Protein AF-A0A8H7LBR7-F1 (afdb_monomer_lite)

Structure (mmCIF, N/CA/C/O backbone):
data_AF-A0A8H7LBR7-F1
#
_entry.id   AF-A0A8H7LBR7-F1
#
loop_
_atom_site.group_PDB
_atom_site.id
_atom_site.type_symbol
_atom_site.label_atom_id
_atom_site.label_alt_id
_atom_site.label_comp_id
_atom_site.label_asym_id
_atom_site.label_entity_id
_atom_site.label_seq_id
_atom_site.pdbx_PDB_ins_code
_atom_site.Cartn_x
_atom_site.Cartn_y
_atom_site.Cartn_z
_atom_site.occupancy
_atom_site.B_iso_or_equiv
_atom_site.auth_seq_id
_atom_site.auth_comp_id
_atom_site.auth_asym_id
_atom_site.auth_atom_id
_atom_site.pdbx_PDB_model_num
ATOM 1 N N . MET A 1 1 ? 5.554 -12.385 14.084 1.00 47.12 1 MET A N 1
ATOM 2 C CA . MET A 1 1 ? 4.834 -11.132 14.383 1.00 47.12 1 MET A CA 1
ATOM 3 C C . MET A 1 1 ? 3.909 -11.454 15.534 1.00 47.12 1 MET A C 1
ATOM 5 O O . MET A 1 1 ? 3.133 -12.385 15.383 1.00 47.12 1 MET A O 1
ATOM 9 N N . ALA A 1 2 ? 4.073 -10.823 16.697 1.00 46.69 2 ALA A N 1
ATOM 10 C CA . ALA A 1 2 ? 3.089 -10.991 17.763 1.00 46.69 2 ALA A CA 1
ATOM 11 C C . ALA A 1 2 ? 1.742 -10.510 17.209 1.00 46.69 2 ALA A C 1
ATOM 13 O O . ALA A 1 2 ? 1.695 -9.416 16.646 1.00 46.69 2 ALA A O 1
ATOM 14 N N . GLU A 1 3 ? 0.703 -11.341 17.280 1.00 61.62 3 GLU A N 1
ATOM 15 C CA . GLU A 1 3 ? -0.664 -10.948 16.941 1.00 61.62 3 GLU A CA 1
ATOM 16 C C . GLU A 1 3 ? -0.993 -9.685 17.737 1.00 61.62 3 GLU A C 1
ATOM 18 O O . GLU A 1 3 ? -1.134 -9.713 18.959 1.00 61.62 3 GLU A O 1
ATOM 23 N N . ILE A 1 4 ? -1.030 -8.534 17.063 1.00 64.81 4 ILE A N 1
ATOM 24 C CA . ILE A 1 4 ? -1.551 -7.320 17.677 1.00 64.81 4 ILE A CA 1
ATOM 25 C C . ILE A 1 4 ? -3.066 -7.515 17.722 1.00 64.81 4 ILE A C 1
ATOM 27 O O . ILE A 1 4 ? -3.784 -7.136 16.797 1.00 64.81 4 ILE A O 1
ATOM 31 N N . GLU A 1 5 ? -3.549 -8.154 18.783 1.00 74.75 5 GLU A N 1
ATOM 32 C CA . GLU A 1 5 ? -4.973 -8.385 19.018 1.00 74.75 5 GLU A CA 1
ATOM 33 C C . GLU A 1 5 ? -5.664 -7.084 19.443 1.00 74.75 5 GLU A C 1
ATOM 35 O O . GLU A 1 5 ? -5.971 -6.851 20.605 1.00 74.75 5 GL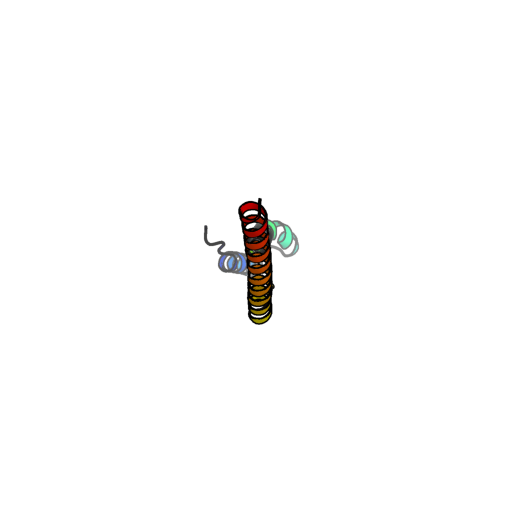U A O 1
ATOM 40 N N . PHE A 1 6 ? -5.908 -6.186 18.491 1.00 85.12 6 PHE A N 1
ATOM 41 C CA . PHE A 1 6 ? -6.549 -4.904 18.788 1.00 85.12 6 PHE A CA 1
ATOM 42 C C . PHE A 1 6 ? -8.029 -5.049 19.169 1.00 85.12 6 PHE A C 1
ATOM 44 O O . PHE A 1 6 ? -8.510 -4.375 20.078 1.00 85.12 6 PHE A O 1
ATOM 51 N N . LEU A 1 7 ? -8.760 -5.915 18.460 1.00 87.88 7 LEU A N 1
ATOM 52 C CA . LEU A 1 7 ? -10.210 -6.042 18.609 1.00 87.88 7 LEU A CA 1
ATOM 53 C C . LEU A 1 7 ? -10.639 -6.573 19.987 1.00 87.88 7 LEU A C 1
ATOM 55 O O . LEU A 1 7 ? -11.520 -5.948 20.579 1.00 87.88 7 LEU A O 1
ATOM 59 N N . PRO A 1 8 ? -10.041 -7.650 20.538 1.00 89.56 8 PRO A N 1
ATOM 60 C CA . PRO A 1 8 ? -10.390 -8.127 21.877 1.00 89.56 8 PRO A CA 1
ATOM 61 C C . PRO A 1 8 ? -10.134 -7.077 22.960 1.00 89.56 8 PRO A C 1
ATOM 63 O O . PRO A 1 8 ? -10.980 -6.863 23.826 1.00 89.56 8 PRO A O 1
ATOM 66 N N . ASP A 1 9 ? -9.011 -6.364 22.875 1.00 87.56 9 ASP A N 1
ATOM 67 C CA . ASP A 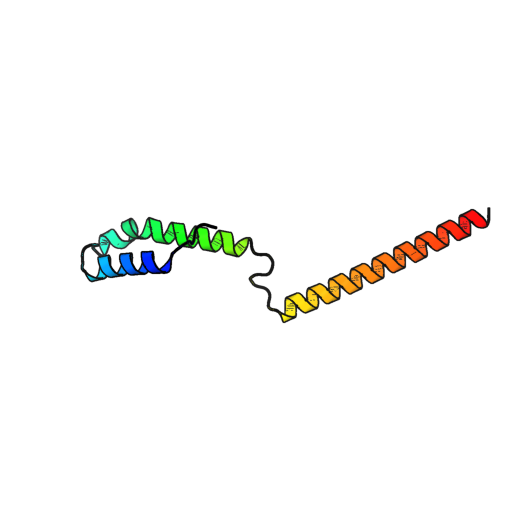1 9 ? -8.667 -5.320 23.840 1.00 87.56 9 ASP A CA 1
ATOM 68 C C . ASP A 1 9 ? -9.597 -4.113 23.757 1.00 87.56 9 ASP A C 1
ATOM 70 O O . ASP A 1 9 ? -10.000 -3.565 24.784 1.00 87.56 9 ASP A O 1
ATOM 74 N N . LEU A 1 10 ? -9.962 -3.702 22.539 1.00 89.44 10 LEU A N 1
ATOM 75 C CA . LEU A 1 10 ? -10.951 -2.651 22.334 1.00 89.44 10 LEU A CA 1
ATOM 76 C C . LEU A 1 10 ? -12.309 -3.079 22.894 1.00 89.44 10 LEU A C 1
ATOM 78 O O . LEU A 1 10 ? -12.960 -2.294 23.576 1.00 89.44 10 LEU A O 1
ATOM 82 N N . PHE A 1 11 ? -12.722 -4.321 22.642 1.00 91.00 11 PHE A N 1
ATOM 83 C CA . PHE A 1 11 ? -13.982 -4.854 23.144 1.00 91.00 11 PHE A CA 1
ATOM 84 C C . PHE A 1 11 ? -14.012 -4.886 24.676 1.00 91.00 11 PHE A C 1
ATOM 86 O O . PHE A 1 11 ? -14.946 -4.363 25.281 1.00 91.00 11 PHE A O 1
ATOM 93 N N . ALA A 1 12 ? -12.961 -5.408 25.311 1.00 90.06 12 ALA A N 1
ATOM 94 C CA . ALA A 1 12 ? -12.830 -5.412 26.764 1.00 90.06 12 ALA A CA 1
ATOM 95 C C . ALA A 1 12 ? -12.849 -3.987 27.337 1.00 90.06 12 ALA A C 1
ATOM 97 O O . ALA A 1 12 ? -13.509 -3.724 28.340 1.00 90.06 12 ALA A O 1
ATOM 98 N N . PHE A 1 13 ? -12.168 -3.041 26.690 1.00 90.25 13 PHE A N 1
ATOM 99 C CA . PHE A 1 13 ? -12.189 -1.639 27.094 1.00 90.25 13 PHE A CA 1
ATOM 100 C C . PHE A 1 13 ? -13.596 -1.030 27.007 1.00 90.25 13 PHE A C 1
ATOM 102 O O . PHE A 1 13 ? -14.042 -0.400 27.966 1.00 90.25 13 PHE A O 1
ATOM 109 N N . LEU A 1 14 ? -14.320 -1.264 25.909 1.00 90.62 14 LEU A N 1
ATOM 110 C CA . LEU A 1 14 ? -15.693 -0.786 25.732 1.00 90.62 14 LEU A CA 1
ATOM 111 C C . LEU A 1 14 ? -16.648 -1.386 26.770 1.00 90.62 14 LEU A C 1
ATOM 113 O O . LEU A 1 14 ? -17.437 -0.643 27.346 1.00 90.62 14 LEU A O 1
ATOM 117 N N . GLN A 1 15 ? -16.526 -2.679 27.085 1.00 93.12 15 GLN A N 1
ATOM 118 C CA . GLN A 1 15 ? -17.337 -3.309 28.132 1.00 93.12 15 GLN A CA 1
ATOM 119 C C . GLN A 1 15 ? -17.099 -2.691 29.512 1.00 93.12 15 GLN A C 1
ATOM 121 O O . GLN A 1 15 ? -18.039 -2.485 30.272 1.00 93.12 15 GLN A O 1
ATOM 126 N N . ARG A 1 16 ? -15.852 -2.344 29.845 1.00 91.38 16 ARG A N 1
ATOM 127 C CA . ARG A 1 16 ? -15.529 -1.687 31.123 1.00 91.38 16 ARG A CA 1
ATOM 128 C C . ARG A 1 16 ? -16.104 -0.272 31.213 1.00 91.38 16 ARG A C 1
ATOM 130 O O . ARG A 1 16 ? -16.456 0.180 32.301 1.00 91.38 16 ARG A O 1
ATOM 137 N N . VAL A 1 17 ? -16.219 0.422 30.083 1.00 90.12 17 VAL A N 1
ATOM 138 C CA . VAL A 1 17 ? -16.905 1.721 29.999 1.00 90.12 17 VAL A CA 1
ATOM 139 C C . VAL A 1 17 ? -18.418 1.539 30.139 1.00 90.12 17 VAL A C 1
ATOM 141 O O . VAL A 1 17 ? -19.039 2.236 30.936 1.00 90.12 17 VAL A O 1
ATOM 144 N N . GLU A 1 18 ? -19.003 0.580 29.420 1.00 90.94 18 GLU A N 1
ATOM 145 C CA . GLU A 1 18 ? -20.439 0.269 29.461 1.00 90.94 18 GLU A CA 1
ATOM 146 C C . GLU A 1 18 ? -20.903 -0.146 30.865 1.00 90.94 18 GLU A C 1
ATOM 148 O O . GLU A 1 18 ? -21.911 0.352 31.362 1.00 90.94 18 GLU A O 1
ATOM 153 N N . ASN A 1 19 ? -20.117 -0.979 31.550 1.00 93.62 19 ASN A N 1
ATOM 154 C CA . ASN A 1 19 ? -20.394 -1.438 32.912 1.00 93.62 19 ASN A CA 1
ATOM 155 C C . ASN A 1 19 ? -20.114 -0.371 33.990 1.00 93.62 19 ASN A C 1
ATOM 157 O O . ASN A 1 19 ? -20.330 -0.621 35.176 1.00 93.62 19 ASN A O 1
ATOM 161 N N . GLY A 1 20 ? -19.617 0.812 33.609 1.00 89.38 20 GLY A N 1
ATOM 162 C CA . GLY A 1 20 ? -19.333 1.918 34.526 1.00 89.38 20 GLY A CA 1
ATOM 163 C C . GLY A 1 20 ? -18.072 1.747 35.381 1.00 89.38 20 GLY A C 1
ATOM 164 O O . GLY A 1 20 ? -17.849 2.547 36.291 1.00 89.38 20 GLY A O 1
ATOM 165 N N . GLU A 1 21 ? -17.227 0.748 35.097 1.00 90.94 21 GLU A N 1
ATOM 166 C CA . GLU A 1 21 ? -15.916 0.594 35.747 1.00 90.94 21 GLU A CA 1
ATOM 167 C C . GLU A 1 21 ? -14.970 1.740 35.384 1.00 90.94 21 GLU A C 1
ATOM 169 O O . GLU A 1 21 ? -14.133 2.153 36.187 1.00 90.94 21 GLU A O 1
ATOM 174 N N . ILE A 1 22 ? -15.106 2.254 34.161 1.00 89.19 22 ILE A N 1
ATOM 175 C CA . ILE A 1 22 ? -14.402 3.435 33.678 1.00 89.19 22 ILE A CA 1
ATOM 176 C C . ILE A 1 22 ? -15.410 4.572 33.597 1.00 89.19 22 ILE A C 1
ATOM 178 O O . ILE A 1 22 ? -16.352 4.540 32.804 1.00 89.19 22 ILE A O 1
ATOM 182 N N . LYS A 1 23 ? -15.196 5.609 34.406 1.00 87.88 23 LYS A N 1
ATOM 183 C CA . LYS A 1 23 ? -15.987 6.835 34.309 1.00 87.88 23 LYS A CA 1
ATOM 184 C C . LYS A 1 23 ? -15.655 7.554 33.007 1.00 87.88 23 LYS A C 1
ATOM 186 O O . LYS A 1 23 ? -14.505 7.572 32.577 1.00 87.88 23 LYS A O 1
ATOM 191 N N . SER A 1 24 ? -16.642 8.226 32.426 1.00 79.00 24 SER A N 1
ATOM 192 C CA . SER A 1 24 ? -16.478 9.013 31.195 1.00 79.00 24 SER A CA 1
ATOM 193 C C . SER A 1 24 ? -15.338 10.037 31.278 1.00 79.00 24 SER A C 1
ATOM 195 O O . SER A 1 24 ? -14.603 10.212 30.314 1.00 79.00 24 SER A O 1
ATOM 197 N N . GLN A 1 25 ? -15.140 10.656 32.446 1.00 85.69 25 GLN A N 1
ATOM 198 C CA . GLN A 1 25 ? -14.038 11.593 32.706 1.00 85.69 25 GLN A CA 1
ATOM 199 C C . GLN A 1 25 ? -12.638 10.943 32.663 1.00 85.69 25 GLN A C 1
ATOM 201 O O . GLN A 1 25 ? -11.656 11.628 32.401 1.00 85.69 25 GLN A O 1
ATOM 206 N N . ASP A 1 26 ? -12.548 9.633 32.912 1.00 85.50 26 ASP A N 1
ATOM 207 C CA . ASP A 1 26 ? -11.297 8.868 32.990 1.00 85.50 26 ASP A CA 1
ATOM 208 C C . ASP A 1 26 ? -11.049 8.031 31.721 1.00 85.50 26 ASP A C 1
ATOM 210 O O . ASP A 1 26 ? -10.014 7.373 31.593 1.00 85.50 26 ASP A O 1
ATOM 214 N N . PHE A 1 27 ? -11.975 8.073 30.755 1.00 86.31 27 PHE A N 1
ATOM 215 C CA . PHE A 1 27 ? -11.909 7.329 29.496 1.00 86.31 27 PHE A CA 1
ATOM 216 C C . PHE A 1 27 ? -10.576 7.538 28.772 1.00 86.31 27 PHE A C 1
ATOM 218 O O . PHE A 1 27 ? -9.908 6.574 28.399 1.00 86.31 27 PHE A O 1
ATOM 225 N N . ASP A 1 28 ? -10.154 8.796 28.636 1.00 85.38 28 ASP A N 1
ATOM 226 C CA . ASP A 1 28 ? -8.919 9.155 27.942 1.00 85.38 28 ASP A CA 1
ATOM 227 C C . ASP A 1 28 ? -7.682 8.552 28.621 1.00 85.38 28 ASP A C 1
ATOM 229 O O . ASP A 1 28 ? -6.792 8.029 27.941 1.00 85.38 28 ASP A O 1
ATOM 233 N N . ASN A 1 29 ? -7.647 8.538 29.955 1.00 86.75 29 ASN A N 1
ATOM 234 C CA . ASN A 1 29 ? -6.543 7.956 30.721 1.00 86.75 29 ASN A CA 1
ATOM 235 C C . ASN A 1 29 ? -6.418 6.450 30.455 1.00 86.75 29 ASN A C 1
ATOM 237 O O . ASN A 1 29 ? -5.314 5.923 30.310 1.00 86.75 29 ASN A O 1
ATOM 241 N N . HIS A 1 30 ? -7.552 5.761 30.328 1.00 85.25 30 HIS A N 1
ATOM 242 C CA . HIS A 1 30 ? -7.589 4.323 30.081 1.00 85.25 30 HIS A CA 1
ATOM 243 C C . HIS A 1 30 ? -7.457 3.941 28.594 1.00 85.25 30 HIS A C 1
ATOM 245 O O . HIS A 1 30 ? -7.039 2.825 28.293 1.00 85.25 30 HIS A O 1
ATOM 251 N N . ALA A 1 31 ? -7.708 4.865 27.662 1.00 88.31 31 ALA A N 1
ATOM 252 C CA . ALA A 1 31 ? -7.553 4.651 26.219 1.00 88.31 31 ALA A CA 1
ATOM 253 C C . ALA A 1 31 ? -6.090 4.720 25.725 1.00 88.31 31 ALA A C 1
ATOM 255 O O . ALA A 1 31 ? -5.823 4.527 24.536 1.00 88.31 31 ALA A O 1
ATOM 256 N N . GLY A 1 32 ? -5.118 5.020 26.596 1.00 88.56 32 GLY A N 1
ATOM 257 C CA . GLY A 1 32 ? -3.704 5.165 26.220 1.00 88.56 32 GLY A CA 1
ATOM 258 C C . GLY A 1 32 ? -3.104 3.919 25.552 1.00 88.56 32 GLY A C 1
ATOM 259 O O . GLY A 1 32 ? -2.424 4.031 24.532 1.00 88.56 32 GLY A O 1
ATOM 260 N N . SER A 1 33 ? -3.408 2.726 26.069 1.00 85.31 33 SER A N 1
ATOM 261 C CA . SER A 1 33 ? -2.923 1.455 25.508 1.00 85.31 33 SER A CA 1
ATOM 262 C C . SER A 1 33 ? -3.514 1.160 24.123 1.00 85.31 33 SER A C 1
ATOM 264 O O . SER A 1 33 ? -2.791 0.736 23.223 1.00 85.31 33 SER A O 1
ATOM 266 N N . ILE A 1 34 ? -4.805 1.446 23.932 1.00 89.94 34 ILE A N 1
ATOM 267 C CA . ILE A 1 34 ? -5.525 1.320 22.656 1.00 89.94 34 ILE A CA 1
ATOM 268 C C . ILE A 1 34 ? -4.912 2.259 21.610 1.00 89.94 34 ILE A C 1
ATOM 270 O O . ILE A 1 34 ? -4.612 1.837 20.492 1.00 89.94 34 ILE A O 1
ATOM 274 N N . ARG A 1 35 ? -4.645 3.517 21.987 1.00 90.00 35 ARG A N 1
ATOM 275 C CA . ARG A 1 35 ? -3.984 4.505 21.118 1.00 90.00 35 ARG A CA 1
ATOM 276 C C . ARG A 1 35 ? -2.580 4.069 20.710 1.00 90.00 35 ARG A C 1
ATOM 278 O O . ARG A 1 35 ? -2.229 4.192 19.537 1.00 90.00 35 ARG A O 1
ATOM 285 N N . LEU A 1 36 ? -1.798 3.535 21.648 1.00 89.56 36 LEU A N 1
ATOM 286 C CA . LEU A 1 36 ? -0.460 3.028 21.354 1.00 89.56 36 LEU A CA 1
ATOM 287 C C . LEU A 1 36 ? -0.523 1.876 20.343 1.00 89.56 36 LEU A C 1
ATOM 289 O O . LEU A 1 36 ? 0.169 1.930 19.331 1.00 89.56 36 LEU A O 1
ATOM 293 N N . LYS A 1 37 ? -1.411 0.897 20.558 1.00 88.69 37 LYS A N 1
ATOM 294 C CA . LYS A 1 37 ? -1.608 -0.236 19.637 1.00 88.69 37 LYS A CA 1
ATOM 295 C C . LYS A 1 37 ? -2.021 0.215 18.234 1.00 88.69 37 LYS A C 1
ATOM 297 O O . LYS A 1 37 ? -1.455 -0.275 17.261 1.00 88.69 37 LYS A O 1
ATOM 302 N N . LEU A 1 38 ? -2.936 1.182 18.115 1.00 89.88 38 LEU A N 1
ATOM 303 C CA . LEU A 1 38 ? -3.324 1.766 16.822 1.00 89.88 38 LEU A CA 1
ATOM 304 C C . LEU A 1 38 ? -2.163 2.475 16.124 1.00 89.88 38 LEU A C 1
ATOM 306 O O . LEU A 1 38 ? -1.975 2.306 14.922 1.00 89.88 38 LEU A O 1
ATOM 310 N N . SER A 1 39 ? -1.387 3.261 16.870 1.00 90.38 39 SER A N 1
ATOM 311 C CA . SER A 1 39 ? -0.214 3.952 16.329 1.00 90.38 39 SER A CA 1
ATOM 312 C C . SER A 1 39 ? 0.811 2.948 15.803 1.00 90.38 39 SER A C 1
ATOM 314 O O . SER A 1 39 ? 1.283 3.069 14.674 1.00 90.38 39 SER A O 1
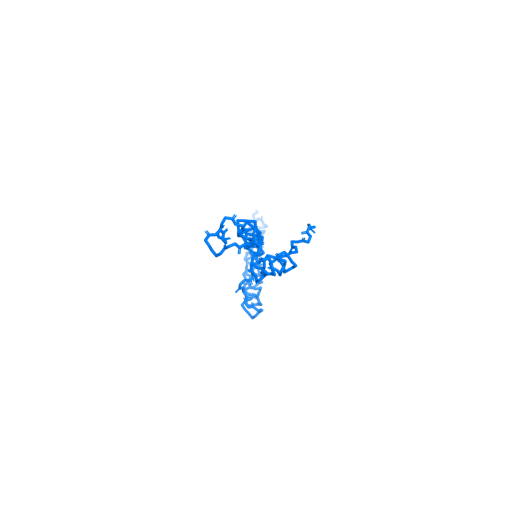ATOM 316 N N . THR A 1 40 ? 1.083 1.895 16.577 1.00 89.81 40 THR A N 1
ATOM 317 C CA . THR A 1 40 ? 1.963 0.799 16.174 1.00 89.81 40 THR A CA 1
ATOM 318 C C . THR A 1 40 ? 1.441 0.085 14.929 1.00 89.81 40 THR A C 1
ATOM 320 O O . THR A 1 40 ? 2.210 -0.099 13.992 1.00 89.81 40 THR A O 1
ATOM 323 N N . LEU A 1 41 ? 0.155 -0.274 14.865 1.00 88.38 41 LEU A N 1
ATOM 324 C CA . LEU A 1 41 ? -0.447 -0.894 13.676 1.00 88.38 41 LEU A CA 1
ATOM 325 C C . LEU A 1 41 ? -0.295 -0.014 12.438 1.00 88.38 41 LEU A C 1
ATOM 327 O O . LEU A 1 41 ? 0.140 -0.488 11.394 1.00 88.38 41 LEU A O 1
ATOM 331 N N . ARG A 1 42 ? -0.608 1.277 12.563 1.00 88.06 42 ARG A N 1
ATOM 332 C CA . ARG A 1 42 ? -0.466 2.234 11.467 1.00 88.06 42 ARG A CA 1
ATOM 333 C C . ARG A 1 42 ? 0.977 2.314 10.971 1.00 88.06 42 ARG A C 1
ATOM 335 O O . ARG A 1 42 ? 1.171 2.326 9.762 1.00 88.06 42 ARG A O 1
ATOM 342 N N . LEU A 1 43 ? 1.959 2.354 11.872 1.00 89.50 43 LEU A N 1
ATOM 343 C CA . LEU A 1 43 ? 3.376 2.357 11.497 1.00 89.50 43 LEU A CA 1
ATOM 344 C C . LEU A 1 43 ? 3.744 1.103 10.695 1.00 89.50 43 LEU A C 1
ATOM 346 O O . LEU A 1 43 ? 4.300 1.229 9.613 1.00 89.50 43 LEU A O 1
ATOM 350 N N . HIS A 1 44 ? 3.351 -0.085 11.161 1.00 87.50 44 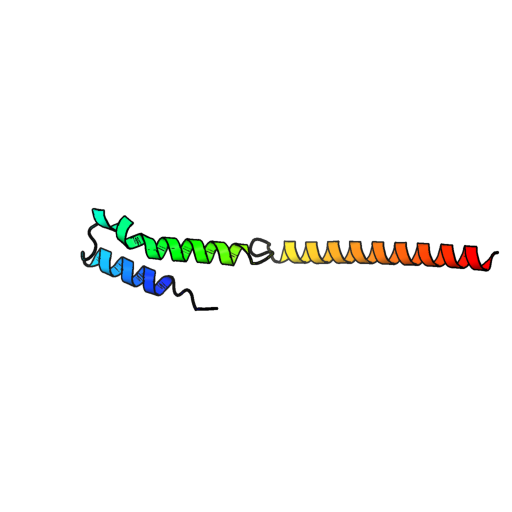HIS A N 1
ATOM 351 C CA . HIS A 1 44 ? 3.637 -1.335 10.446 1.00 87.50 44 HIS A CA 1
ATOM 352 C C . HIS A 1 44 ? 2.942 -1.400 9.081 1.00 87.50 44 HIS A C 1
ATOM 354 O O . HIS A 1 44 ? 3.529 -1.864 8.111 1.00 87.50 44 HIS A O 1
ATOM 360 N N . LEU A 1 45 ? 1.701 -0.915 8.976 1.00 86.62 45 LEU A N 1
ATOM 361 C CA . LEU A 1 45 ? 0.998 -0.853 7.693 1.00 86.62 45 LEU A CA 1
ATOM 362 C C . LEU A 1 45 ? 1.706 0.089 6.712 1.00 86.62 45 LEU A C 1
ATOM 364 O O . LEU A 1 45 ? 1.766 -0.212 5.528 1.00 86.62 45 LEU A O 1
ATOM 368 N N . GLN A 1 46 ? 2.283 1.194 7.190 1.00 87.00 46 GLN A N 1
ATOM 369 C CA . GLN A 1 46 ? 3.049 2.121 6.350 1.00 87.00 46 GLN A CA 1
ATOM 370 C C . GLN A 1 46 ? 4.370 1.535 5.829 1.00 87.00 46 GLN A C 1
ATOM 372 O O . GLN A 1 46 ? 4.875 2.018 4.819 1.00 87.00 46 GLN A O 1
ATOM 377 N N . GLU A 1 47 ? 4.925 0.512 6.482 1.00 88.69 47 GLU A N 1
ATOM 378 C CA . GLU A 1 47 ? 6.124 -0.197 6.008 1.00 88.69 47 GLU A CA 1
ATOM 379 C C . GLU A 1 47 ? 5.829 -1.148 4.839 1.00 88.69 47 GLU A C 1
ATOM 381 O O . GLU A 1 47 ? 6.749 -1.584 4.144 1.00 88.69 47 GLU A O 1
ATOM 3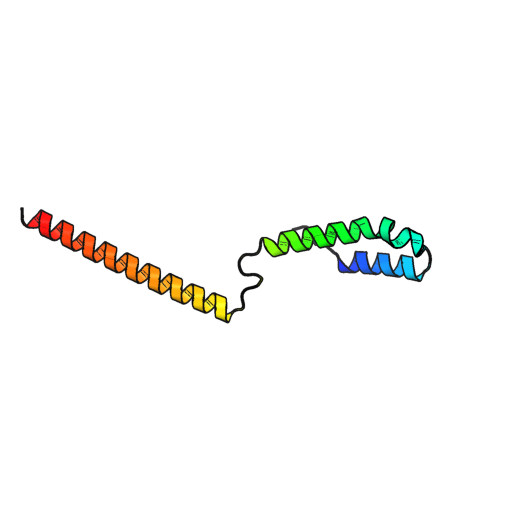86 N N . VAL A 1 48 ? 4.557 -1.471 4.594 1.00 88.44 48 VAL A N 1
ATOM 387 C CA . VAL A 1 48 ? 4.156 -2.324 3.476 1.00 88.44 48 VAL A CA 1
ATOM 388 C C . VAL A 1 48 ? 4.154 -1.493 2.192 1.00 88.44 48 VAL A C 1
ATOM 390 O O . VAL A 1 48 ? 3.246 -0.697 1.940 1.00 88.44 48 VAL A O 1
ATOM 393 N N . ASP A 1 49 ? 5.185 -1.689 1.365 1.00 86.69 49 ASP A N 1
ATOM 394 C CA . ASP A 1 49 ? 5.285 -1.041 0.054 1.00 86.69 49 ASP A CA 1
ATOM 395 C C . ASP A 1 49 ? 4.049 -1.340 -0.800 1.00 86.69 49 ASP A C 1
ATOM 397 O O . ASP A 1 49 ? 3.650 -2.493 -0.972 1.00 86.69 49 ASP A O 1
ATOM 401 N N . GLY A 1 50 ? 3.457 -0.284 -1.351 1.00 86.62 50 GLY A N 1
ATOM 402 C CA . GLY A 1 50 ? 2.279 -0.394 -2.199 1.00 86.62 50 GLY A CA 1
ATOM 403 C C . GLY A 1 50 ? 0.978 -0.739 -1.472 1.00 86.62 50 GLY A C 1
ATOM 404 O O . GLY A 1 50 ? 0.003 -1.051 -2.141 1.00 86.62 50 GLY A O 1
ATOM 405 N N . ILE A 1 51 ? 0.894 -0.654 -0.135 1.00 87.62 51 ILE A N 1
ATOM 406 C CA . ILE A 1 51 ? -0.360 -0.965 0.587 1.00 87.62 51 ILE A CA 1
ATOM 407 C C . ILE A 1 51 ? -1.545 -0.067 0.195 1.00 87.62 51 ILE A C 1
ATOM 409 O O . ILE A 1 51 ? -2.701 -0.447 0.367 1.00 87.62 51 ILE A O 1
ATOM 413 N N . CYS A 1 52 ? -1.252 1.127 -0.319 1.00 88.06 52 CYS A N 1
ATOM 414 C CA . CYS A 1 52 ? -2.244 2.067 -0.834 1.00 88.06 52 CYS A CA 1
ATOM 415 C C . CYS A 1 52 ? -2.385 2.016 -2.363 1.00 88.06 52 CYS A C 1
ATOM 417 O O . CYS A 1 52 ? -3.182 2.778 -2.902 1.00 88.06 52 CYS A O 1
ATOM 419 N N . GLU A 1 53 ? -1.594 1.195 -3.057 1.00 91.94 53 GLU A N 1
ATOM 420 C CA . GLU A 1 53 ? -1.695 1.022 -4.506 1.00 91.94 53 GLU A CA 1
ATOM 421 C C . GLU A 1 53 ? -2.832 0.035 -4.805 1.00 91.94 53 GLU A C 1
ATOM 423 O O . GLU A 1 53 ? -2.976 -1.007 -4.159 1.00 91.94 53 GLU A O 1
ATOM 428 N N . THR A 1 54 ? -3.650 0.356 -5.801 1.00 94.69 54 THR A N 1
ATOM 429 C CA . THR A 1 54 ? -4.572 -0.612 -6.403 1.00 94.69 54 THR A CA 1
ATOM 430 C C . THR A 1 54 ? -3.793 -1.687 -7.163 1.00 94.69 54 THR A C 1
ATOM 432 O O . THR A 1 54 ? -2.621 -1.515 -7.517 1.00 94.69 54 THR A O 1
ATOM 435 N N . VAL A 1 55 ? -4.449 -2.815 -7.441 1.00 94.25 55 VAL A N 1
ATOM 436 C CA . VAL A 1 55 ? -3.837 -3.898 -8.225 1.00 94.25 55 VAL A CA 1
ATOM 437 C C . VAL A 1 55 ? -3.467 -3.388 -9.619 1.00 94.25 55 VAL A C 1
ATOM 439 O O . VAL A 1 55 ? -2.357 -3.630 -10.089 1.00 94.25 55 VAL A O 1
ATOM 442 N N . GLU A 1 56 ? -4.347 -2.609 -10.241 1.00 97.12 56 GLU A N 1
ATOM 443 C CA . GLU A 1 56 ? -4.169 -2.043 -11.575 1.00 97.12 56 GLU A CA 1
ATOM 444 C C . GLU A 1 56 ? -2.979 -1.071 -11.640 1.00 97.12 56 GLU A C 1
ATOM 446 O O . GLU A 1 56 ? -2.177 -1.133 -12.575 1.00 97.12 56 GLU A O 1
ATOM 451 N N . GLU A 1 57 ? -2.816 -0.204 -10.634 1.00 96.25 57 GLU A N 1
ATOM 452 C CA . GLU A 1 57 ? -1.657 0.694 -10.526 1.00 96.25 57 GLU A CA 1
ATOM 453 C C . GLU A 1 57 ? -0.349 -0.091 -10.379 1.00 96.25 57 GLU A C 1
ATOM 455 O O . GLU A 1 57 ? 0.660 0.245 -11.012 1.00 96.25 57 GLU A O 1
ATOM 460 N N . ARG A 1 58 ? -0.355 -1.166 -9.580 1.00 94.56 58 ARG A N 1
ATOM 461 C CA . ARG A 1 58 ? 0.820 -2.026 -9.395 1.00 94.56 58 ARG A CA 1
ATOM 462 C C . ARG A 1 58 ? 1.188 -2.745 -10.690 1.00 94.56 58 ARG A C 1
ATOM 464 O O . ARG A 1 58 ? 2.367 -2.786 -11.045 1.00 94.56 58 ARG A O 1
ATOM 471 N N . GLU A 1 59 ? 0.206 -3.276 -11.412 1.00 96.88 59 GLU A N 1
ATOM 472 C CA . GLU A 1 59 ? 0.416 -3.911 -12.714 1.00 96.88 59 GLU A CA 1
ATOM 473 C C . GLU A 1 59 ? 1.011 -2.940 -13.737 1.00 96.88 59 GLU A C 1
ATOM 475 O O . GLU A 1 59 ? 1.963 -3.287 -14.440 1.00 96.88 59 GLU A O 1
ATOM 480 N N . GLU A 1 60 ? 0.504 -1.709 -13.802 1.00 97.19 60 GLU A N 1
ATOM 481 C CA . GLU A 1 60 ? 1.024 -0.690 -14.715 1.00 97.19 60 GLU A CA 1
ATOM 482 C C . GLU A 1 60 ? 2.468 -0.296 -14.383 1.00 97.19 60 GLU A C 1
ATOM 484 O O . GLU A 1 60 ? 3.314 -0.159 -15.273 1.00 97.19 60 GLU A O 1
ATOM 489 N N . LYS A 1 61 ? 2.790 -0.190 -13.091 1.00 95.94 61 LYS A N 1
ATOM 490 C CA . LYS A 1 61 ? 4.155 0.060 -12.617 1.00 95.94 61 LYS A CA 1
ATOM 491 C C . LYS A 1 61 ? 5.100 -1.074 -13.011 1.00 95.94 61 LYS A C 1
ATOM 493 O O . LYS A 1 61 ? 6.212 -0.805 -13.465 1.00 95.94 61 LYS A O 1
ATOM 498 N N . ILE A 1 62 ? 4.660 -2.328 -12.886 1.00 96.38 62 ILE A N 1
ATOM 499 C CA . ILE A 1 62 ? 5.425 -3.506 -13.325 1.00 96.38 62 ILE A CA 1
ATOM 500 C C . ILE A 1 62 ? 5.686 -3.443 -14.833 1.00 96.38 62 ILE A C 1
ATOM 502 O O . ILE A 1 62 ? 6.838 -3.589 -15.245 1.00 96.38 62 ILE A O 1
ATOM 506 N N . ARG A 1 63 ? 4.656 -3.170 -15.646 1.00 98.06 63 ARG A N 1
ATOM 507 C CA . ARG A 1 63 ? 4.799 -3.021 -17.106 1.00 98.06 63 ARG A CA 1
ATOM 508 C C . ARG A 1 63 ? 5.810 -1.932 -17.460 1.00 98.06 63 ARG A C 1
ATOM 510 O O . ARG A 1 63 ? 6.771 -2.191 -18.176 1.00 98.06 63 ARG A O 1
ATOM 517 N N . THR A 1 64 ? 5.664 -0.750 -16.865 1.00 97.56 64 THR A N 1
ATOM 518 C CA . THR A 1 64 ? 6.561 0.392 -17.100 1.00 97.56 64 THR A CA 1
ATOM 519 C C . THR A 1 64 ? 8.014 0.077 -16.734 1.00 97.56 64 THR A C 1
ATOM 521 O O . THR A 1 64 ? 8.943 0.461 -17.452 1.00 97.56 64 THR A O 1
ATOM 524 N N . LEU A 1 65 ? 8.235 -0.620 -15.615 1.00 97.38 65 LEU A N 1
ATOM 525 C CA . LEU A 1 65 ? 9.571 -1.032 -15.183 1.00 97.38 65 LEU A CA 1
ATOM 526 C C . LEU A 1 65 ? 10.182 -2.071 -16.128 1.00 97.38 65 LEU A C 1
ATOM 528 O O . LEU A 1 65 ? 11.372 -1.970 -16.431 1.00 97.38 65 LEU A O 1
ATOM 532 N N . SER A 1 66 ? 9.383 -3.024 -16.614 1.00 98.00 66 SER A N 1
ATOM 533 C CA . SER A 1 66 ? 9.819 -4.004 -17.614 1.00 98.00 66 SER A CA 1
ATOM 534 C C . SER A 1 66 ? 10.270 -3.308 -18.896 1.00 98.00 66 SER A C 1
ATOM 536 O O . SER A 1 66 ? 11.420 -3.465 -19.300 1.00 98.00 66 SER A O 1
ATOM 538 N N . ASP A 1 67 ? 9.432 -2.433 -19.453 1.00 98.06 67 ASP A N 1
ATOM 539 C CA . ASP A 1 67 ? 9.740 -1.689 -20.678 1.00 98.06 67 ASP A CA 1
ATOM 540 C C . ASP A 1 67 ? 11.005 -0.829 -20.528 1.00 98.06 67 ASP A C 1
ATOM 542 O O . ASP A 1 67 ? 11.837 -0.732 -21.437 1.00 98.06 67 ASP A O 1
ATOM 546 N N . CYS A 1 68 ? 11.177 -0.189 -19.367 1.00 97.81 68 CYS A N 1
ATOM 547 C CA . CYS A 1 68 ? 12.382 0.580 -19.060 1.00 97.81 68 CYS A CA 1
ATOM 548 C C . CYS A 1 68 ? 13.635 -0.299 -19.023 1.00 97.81 68 CYS A C 1
ATOM 550 O O . CYS A 1 68 ? 14.680 0.104 -19.544 1.00 97.81 68 CYS A O 1
ATOM 552 N N . ASN A 1 69 ? 13.548 -1.475 -18.401 1.00 98.12 69 ASN A N 1
ATOM 553 C CA . ASN A 1 69 ? 14.658 -2.417 -18.338 1.00 98.12 69 ASN A CA 1
ATOM 554 C C . ASN A 1 69 ? 15.022 -2.932 -19.728 1.00 98.12 69 ASN A C 1
ATOM 556 O O . ASN A 1 69 ? 16.198 -2.885 -20.089 1.00 98.12 69 ASN A O 1
ATOM 560 N N . ASP A 1 70 ? 14.035 -3.314 -20.533 1.00 98.12 70 ASP A N 1
ATOM 561 C CA . ASP A 1 70 ? 14.253 -3.823 -21.886 1.00 98.12 70 ASP A CA 1
ATOM 562 C C . ASP A 1 70 ? 14.954 -2.783 -22.769 1.00 98.12 70 ASP A C 1
ATOM 564 O O . ASP A 1 70 ? 15.949 -3.084 -23.434 1.00 98.12 70 ASP A O 1
ATOM 568 N N . ARG A 1 71 ? 14.527 -1.515 -22.697 1.00 97.81 71 ARG A N 1
ATOM 569 C CA . ARG A 1 71 ? 15.193 -0.405 -23.403 1.00 97.81 71 ARG A CA 1
ATOM 570 C C . ARG A 1 71 ? 16.637 -0.207 -22.954 1.00 97.81 71 ARG A C 1
ATOM 572 O O . ARG A 1 71 ? 17.517 -0.008 -23.791 1.00 97.81 71 ARG A O 1
ATOM 579 N N . ARG A 1 72 ? 16.897 -0.253 -21.644 1.00 97.94 72 ARG A N 1
ATOM 580 C CA . ARG A 1 72 ? 18.255 -0.102 -21.092 1.00 97.94 72 ARG A CA 1
ATOM 581 C C . ARG A 1 72 ? 19.161 -1.248 -21.524 1.00 97.94 72 ARG A C 1
ATOM 583 O O . ARG A 1 72 ? 20.298 -1.000 -21.912 1.00 97.94 72 ARG A O 1
ATOM 590 N N . VAL A 1 73 ? 18.657 -2.478 -21.493 1.00 98.00 73 VAL A N 1
ATOM 591 C CA . VAL A 1 73 ? 19.392 -3.664 -21.944 1.00 98.00 73 VAL A CA 1
ATOM 592 C C . VAL A 1 73 ? 19.702 -3.567 -23.436 1.00 98.00 73 VAL A C 1
ATOM 594 O O . VAL A 1 73 ? 20.854 -3.763 -23.818 1.00 98.00 73 VAL A O 1
ATOM 597 N N . SER A 1 74 ? 18.721 -3.199 -24.268 1.00 97.81 74 SER A N 1
ATOM 598 C CA . SER A 1 74 ? 18.935 -2.990 -25.706 1.00 97.81 74 SER A CA 1
ATOM 599 C C . SER A 1 74 ? 20.034 -1.963 -25.961 1.00 97.81 74 SER A C 1
ATOM 601 O O . SER A 1 74 ? 20.997 -2.260 -26.659 1.00 97.81 74 SER A O 1
ATOM 603 N N . PHE A 1 75 ? 19.953 -0.794 -25.319 1.00 98.00 75 PHE A N 1
ATOM 604 C CA . PHE A 1 75 ? 20.958 0.257 -25.460 1.00 98.00 75 PHE A CA 1
ATOM 605 C C . PHE A 1 75 ? 22.367 -0.217 -25.075 1.00 98.00 75 PHE A C 1
ATOM 607 O O . PHE A 1 75 ? 23.333 0.058 -25.787 1.00 98.00 75 PHE A O 1
ATOM 614 N N . LEU A 1 76 ? 22.502 -0.935 -23.955 1.00 97.94 76 LEU A N 1
ATOM 615 C CA . LEU A 1 76 ? 23.796 -1.451 -23.505 1.00 97.94 76 LEU A CA 1
ATOM 616 C C . LEU A 1 76 ? 24.363 -2.497 -24.471 1.00 97.94 76 LEU A C 1
ATOM 618 O O . LEU A 1 76 ? 25.571 -2.513 -24.707 1.00 97.94 76 LEU A O 1
ATOM 622 N N . ASN A 1 77 ? 23.508 -3.338 -25.052 1.00 97.56 77 ASN A N 1
ATOM 623 C CA . ASN A 1 77 ? 23.915 -4.301 -26.072 1.00 97.56 77 ASN A CA 1
ATOM 624 C C . ASN A 1 77 ? 24.372 -3.600 -27.354 1.00 97.56 77 ASN A C 1
ATOM 626 O O . ASN A 1 77 ? 25.437 -3.928 -27.875 1.00 97.56 77 ASN A O 1
ATOM 630 N N . ASP A 1 78 ? 23.626 -2.599 -27.818 1.00 97.19 78 ASP A N 1
ATOM 631 C CA . ASP A 1 78 ? 23.994 -1.804 -28.992 1.00 97.19 78 ASP A CA 1
ATOM 632 C C . ASP A 1 78 ? 25.335 -1.099 -28.775 1.00 97.19 78 ASP A C 1
ATOM 634 O O . ASP A 1 78 ? 26.221 -1.140 -29.631 1.00 97.19 78 ASP A O 1
ATOM 638 N N . PHE A 1 79 ? 25.524 -0.501 -27.597 1.00 97.25 79 PHE A N 1
ATOM 639 C CA . PHE A 1 79 ? 26.780 0.134 -27.221 1.00 97.25 79 PHE A CA 1
ATOM 640 C C . PHE A 1 79 ? 27.943 -0.864 -27.196 1.00 97.25 79 PHE A C 1
ATOM 642 O O . PHE A 1 79 ? 28.982 -0.609 -27.804 1.00 97.25 79 PHE A O 1
ATOM 649 N N . LYS A 1 80 ? 27.764 -2.025 -26.554 1.00 96.56 80 LYS A N 1
ATOM 650 C CA . LYS A 1 80 ? 28.768 -3.097 -26.525 1.00 96.56 80 LYS A CA 1
ATOM 651 C C . LYS A 1 80 ? 29.168 -3.526 -27.937 1.00 96.56 80 LYS A C 1
ATOM 653 O O . LYS A 1 80 ? 30.357 -3.639 -28.221 1.00 96.56 80 LYS A O 1
ATOM 658 N N . ASN A 1 81 ? 28.194 -3.748 -28.816 1.00 95.94 81 ASN A N 1
ATOM 659 C CA . ASN A 1 81 ? 28.443 -4.191 -30.187 1.00 95.94 81 ASN A CA 1
ATOM 660 C C . ASN A 1 81 ? 29.223 -3.146 -30.991 1.00 95.94 81 ASN A C 1
ATOM 662 O O . ASN A 1 81 ? 30.138 -3.503 -31.733 1.00 95.94 81 ASN A O 1
ATOM 666 N N . ARG A 1 82 ? 28.910 -1.858 -30.810 1.00 95.50 82 ARG A N 1
ATOM 667 C CA . ARG A 1 82 ? 29.662 -0.760 -31.433 1.00 95.50 82 ARG A CA 1
ATOM 668 C C . ARG A 1 82 ? 31.118 -0.739 -30.984 1.00 95.50 82 ARG A C 1
ATO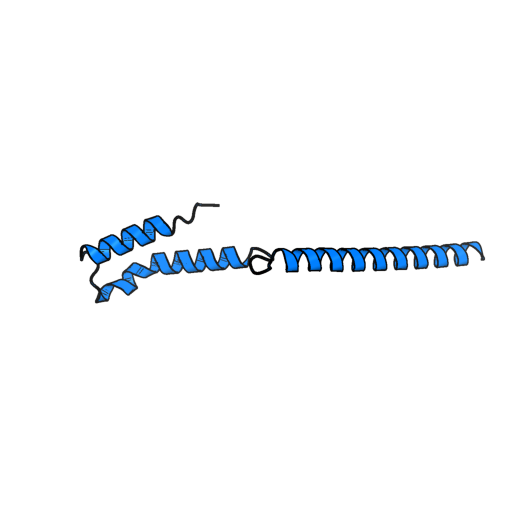M 670 O O . ARG A 1 82 ? 31.999 -0.706 -31.833 1.00 95.50 82 ARG A O 1
ATOM 677 N N . VAL A 1 83 ? 31.363 -0.828 -29.675 1.00 95.81 83 VAL A N 1
ATOM 678 C CA . VAL A 1 83 ? 32.726 -0.851 -29.118 1.00 95.81 83 VAL A CA 1
ATOM 679 C C . VAL A 1 83 ? 33.524 -2.043 -29.650 1.00 95.81 83 VAL A C 1
ATOM 681 O O . VAL A 1 83 ? 34.671 -1.871 -30.044 1.00 95.81 83 VAL A O 1
ATOM 684 N N . LEU A 1 84 ? 32.926 -3.238 -29.702 1.00 94.88 84 LEU A N 1
ATOM 685 C CA . LEU A 1 84 ? 33.592 -4.423 -30.256 1.00 94.88 84 LEU A CA 1
ATOM 686 C C . LEU A 1 84 ? 33.928 -4.253 -31.741 1.00 94.88 84 LEU A C 1
ATOM 688 O O . LEU A 1 84 ? 35.045 -4.539 -32.148 1.00 94.88 84 LEU A O 1
ATOM 692 N N . THR A 1 85 ? 32.993 -3.718 -32.529 1.00 93.25 85 THR A N 1
ATOM 693 C CA . THR A 1 85 ? 33.211 -3.480 -33.965 1.00 93.25 85 THR A CA 1
ATOM 694 C C . THR A 1 85 ? 34.343 -2.479 -34.210 1.00 93.25 85 THR A C 1
ATOM 696 O O . THR A 1 85 ? 35.146 -2.669 -35.116 1.00 93.25 85 THR A O 1
ATOM 699 N N . GLU A 1 86 ? 34.416 -1.408 -33.416 1.00 89.31 86 GLU A N 1
ATOM 700 C CA . GLU A 1 86 ? 35.480 -0.402 -33.525 1.00 89.31 86 GLU A CA 1
ATOM 701 C C . GLU A 1 86 ? 36.849 -0.947 -33.087 1.00 89.31 86 GLU A C 1
ATOM 703 O O . GLU A 1 86 ? 37.859 -0.579 -33.681 1.00 89.31 86 GLU A O 1
ATOM 708 N N . LEU A 1 87 ? 36.888 -1.844 -32.095 1.00 84.50 87 LEU A N 1
ATOM 709 C CA . LEU A 1 87 ? 38.115 -2.524 -31.665 1.00 84.50 87 LEU A CA 1
ATOM 710 C C . LEU A 1 87 ? 38.621 -3.538 -32.697 1.00 84.50 87 LEU A C 1
ATOM 712 O O . LEU A 1 87 ? 39.825 -3.618 -32.905 1.00 84.50 87 LEU A O 1
ATOM 716 N N . ASP A 1 88 ? 37.724 -4.281 -33.350 1.00 79.81 88 ASP A N 1
ATOM 717 C CA . ASP A 1 88 ? 38.080 -5.259 -34.390 1.00 79.81 88 ASP A CA 1
ATOM 718 C C . ASP A 1 88 ? 38.503 -4.593 -35.718 1.00 79.81 88 ASP A C 1
ATOM 720 O O . ASP A 1 88 ? 39.095 -5.242 -36.582 1.00 79.81 88 ASP A O 1
ATOM 724 N N . ALA A 1 89 ? 38.182 -3.307 -35.907 1.00 66.12 89 ALA A N 1
ATOM 725 C CA . ALA A 1 89 ? 38.547 -2.515 -37.084 1.00 66.12 89 ALA A CA 1
ATOM 726 C C . ALA A 1 89 ? 39.908 -1.792 -36.961 1.00 66.12 89 ALA A C 1
ATOM 728 O O . ALA A 1 89 ? 40.336 -1.158 -37.932 1.00 66.12 89 ALA A O 1
ATOM 729 N N . MET A 1 90 ? 40.563 -1.863 -35.794 1.00 54.50 90 MET A N 1
ATOM 730 C CA . MET A 1 90 ? 41.929 -1.375 -35.534 1.00 54.50 90 MET A CA 1
ATOM 731 C C . MET A 1 90 ? 42.969 -2.478 -35.733 1.00 54.50 90 MET A C 1
ATOM 733 O O . MET A 1 90 ? 44.061 -2.140 -36.246 1.00 54.50 90 MET A O 1
#

pLDDT: mean 89.05, std 10.11, range [46.69, 98.12]

InterPro domains:
  IPR011425 Mediator of RNA polymerase II transcription subunit 9 [PF07544] (5-83)

Foldseek 3Di:
DPPLPLPVVVVVLVVCVVVVVAPPVCSVVVCPVSVVSVVVVVVVCVPDPCSVPDPVRVVVVVVVVVVVVVVVVVVVVVVVVVVVVVVVVD

Secondary structure (DSSP, 8-state):
-----HHHHHHHHHHHHHTTSS-GGGHHHHTHHHHHHHHHHHHHHHTSTTTTS-HHHHHHHHHHHHHHHHHHHHHHHHHHHHHHHHHHT-

Sequence (90 aa):
MAEIEFLPDLFAFLQRVENGEIKSQDFDNHAGSIRLKLSTLRLHLQEVDGICETVEEREEKIRTLSDCNDRRVSFLNDFKNRVLTELDAM

Radius of gyration: 28.32 Å; chains: 1; bounding box: 62×23×73 Å

Organism: NCBI:txid27326